Protein AF-A0A6B2EEY5-F1 (afdb_monomer_lite)

Organism: NCBI:txid1109342

Structure (mmCIF, N/CA/C/O backbone):
data_AF-A0A6B2EEY5-F1
#
_entry.id   AF-A0A6B2EEY5-F1
#
loop_
_atom_site.group_PDB
_atom_site.id
_atom_site.type_symbol
_atom_site.label_atom_id
_atom_site.label_alt_id
_atom_site.label_comp_id
_atom_site.label_asym_id
_atom_site.label_entity_id
_atom_site.label_seq_id
_atom_site.pdbx_PDB_ins_code
_atom_site.Cartn_x
_atom_site.Cartn_y
_atom_site.Cartn_z
_atom_site.occupancy
_atom_site.B_iso_or_equiv
_atom_site.auth_seq_id
_atom_site.auth_comp_id
_atom_site.auth_asym_id
_atom_site.auth_atom_id
_atom_site.pdbx_PDB_model_num
ATOM 1 N N . MET A 1 1 ? -9.620 3.912 -6.154 1.00 80.38 1 MET A N 1
ATOM 2 C CA . MET A 1 1 ? -9.784 3.741 -7.614 1.00 80.38 1 MET A CA 1
ATOM 3 C C . MET A 1 1 ? -8.648 4.469 -8.306 1.00 80.38 1 MET A C 1
ATOM 5 O O . MET A 1 1 ? -8.422 5.628 -7.983 1.00 80.38 1 MET A O 1
ATOM 9 N N . LEU A 1 2 ? -7.937 3.796 -9.207 1.00 82.00 2 LEU A N 1
ATOM 10 C CA . LEU A 1 2 ? -6.901 4.393 -10.051 1.00 82.00 2 LEU A CA 1
ATOM 11 C C . LEU A 1 2 ? -7.386 4.423 -11.502 1.00 82.00 2 LEU A C 1
ATOM 13 O O . LEU A 1 2 ? -7.993 3.457 -11.967 1.00 82.00 2 LEU A O 1
ATOM 17 N N . SER A 1 3 ? -7.120 5.526 -12.199 1.00 83.06 3 SER A N 1
ATOM 18 C CA . SER A 1 3 ? -7.388 5.677 -13.631 1.00 83.06 3 SER A CA 1
ATOM 19 C C . SER A 1 3 ? -6.061 5.703 -14.380 1.00 83.06 3 SER A C 1
ATOM 21 O O . SER A 1 3 ? -5.222 6.559 -14.111 1.00 83.06 3 SER A O 1
ATOM 23 N N . HIS A 1 4 ? -5.865 4.766 -15.306 1.00 78.75 4 HIS A N 1
ATOM 24 C CA . HIS A 1 4 ? -4.678 4.714 -16.157 1.00 78.75 4 HIS A CA 1
ATOM 25 C C . HIS A 1 4 ? -5.071 4.327 -17.582 1.00 78.75 4 HIS A C 1
ATOM 27 O O . HIS A 1 4 ? -5.719 3.303 -17.799 1.00 78.75 4 HIS A O 1
ATOM 33 N N . GLY A 1 5 ? -4.690 5.144 -18.570 1.00 73.00 5 GLY A N 1
ATOM 34 C CA . GLY A 1 5 ? -4.926 4.838 -19.986 1.00 73.00 5 GLY A CA 1
ATOM 35 C C . GLY A 1 5 ? -6.395 4.553 -20.328 1.00 73.00 5 GLY A C 1
ATOM 36 O O . GLY A 1 5 ? -6.671 3.612 -21.063 1.00 73.00 5 GLY A O 1
ATOM 37 N N . LYS A 1 6 ? -7.334 5.336 -19.768 1.00 79.69 6 LYS A N 1
ATOM 38 C CA . LYS A 1 6 ? -8.803 5.176 -19.894 1.00 79.69 6 LYS A CA 1
ATOM 39 C C . LYS A 1 6 ? -9.398 3.919 -19.238 1.00 79.69 6 LYS A C 1
ATOM 41 O O . LYS A 1 6 ? -10.594 3.687 -19.377 1.00 79.69 6 LYS A O 1
ATOM 46 N N . ASN A 1 7 ? -8.608 3.153 -18.487 1.00 84.00 7 ASN A N 1
ATOM 47 C CA . ASN A 1 7 ? -9.091 2.024 -17.698 1.00 84.00 7 ASN A CA 1
ATOM 48 C C . ASN A 1 7 ? -9.149 2.387 -16.215 1.00 84.00 7 ASN A C 1
ATOM 50 O O . ASN A 1 7 ? -8.221 2.996 -15.678 1.00 84.00 7 ASN A O 1
ATOM 54 N N . MET A 1 8 ? -10.224 1.967 -15.549 1.00 89.06 8 MET A N 1
ATOM 55 C CA . MET A 1 8 ? -10.363 2.084 -14.100 1.00 89.06 8 MET A CA 1
ATOM 56 C C . MET A 1 8 ? -9.964 0.777 -13.426 1.00 89.06 8 MET A C 1
ATOM 58 O O . MET A 1 8 ? -10.247 -0.314 -13.918 1.00 89.06 8 MET A O 1
ATOM 62 N N . SER A 1 9 ? -9.258 0.881 -12.306 1.00 91.12 9 SER A N 1
ATOM 63 C CA . SER A 1 9 ? -8.875 -0.262 -11.479 1.00 91.12 9 SER A CA 1
ATOM 64 C C . SER A 1 9 ? -9.146 0.026 -10.007 1.00 91.12 9 SER A C 1
ATOM 66 O O . SER A 1 9 ? -8.950 1.146 -9.519 1.00 91.12 9 SER A O 1
ATOM 68 N N . TYR A 1 10 ? -9.598 -0.999 -9.295 1.00 93.62 10 TYR A N 1
ATOM 69 C CA . TYR A 1 10 ? -9.857 -0.957 -7.862 1.00 93.62 10 TYR A CA 1
ATOM 70 C C . TYR A 1 10 ? -8.771 -1.757 -7.157 1.00 93.62 10 TYR A C 1
ATOM 72 O O . TYR A 1 10 ? -8.439 -2.857 -7.587 1.00 93.62 10 TYR A O 1
ATOM 80 N N . LEU A 1 11 ? -8.194 -1.167 -6.113 1.00 94.25 11 LEU A N 1
ATOM 81 C CA . LEU A 1 11 ? -7.135 -1.771 -5.316 1.00 94.25 11 LEU A CA 1
ATOM 82 C C . LEU A 1 11 ? -7.549 -1.727 -3.843 1.00 94.25 11 LEU A C 1
ATOM 84 O O . LEU A 1 11 ? -8.002 -0.664 -3.400 1.00 94.25 11 LEU A O 1
ATOM 88 N N . PRO A 1 12 ? -7.354 -2.821 -3.087 1.00 96.25 12 PRO A N 1
ATOM 89 C CA . PRO A 1 12 ? -7.351 -2.793 -1.632 1.00 96.25 12 PRO A CA 1
ATOM 90 C C . PRO A 1 12 ? -6.456 -1.672 -1.096 1.00 96.25 12 PRO A C 1
ATOM 92 O O . PRO A 1 12 ? -5.279 -1.572 -1.446 1.00 96.25 12 PRO A O 1
ATOM 95 N N . VAL A 1 13 ? -6.999 -0.823 -0.223 1.00 97.25 13 VAL A N 1
ATOM 96 C CA . VAL A 1 13 ? -6.245 0.317 0.325 1.00 97.25 13 VAL A CA 1
ATOM 97 C C . VAL A 1 13 ? -5.064 -0.137 1.189 1.00 97.25 13 VAL A C 1
ATOM 99 O O . VAL A 1 13 ? -4.016 0.504 1.186 1.00 97.25 13 VAL A O 1
ATOM 102 N N . MET A 1 14 ? -5.187 -1.289 1.855 1.00 98.00 14 MET A N 1
ATOM 103 C CA . MET A 1 14 ? -4.105 -1.867 2.657 1.00 98.00 14 MET A CA 1
ATOM 104 C C . MET A 1 14 ? -2.912 -2.292 1.797 1.00 98.00 14 MET A C 1
ATOM 106 O O . MET A 1 14 ? -1.769 -2.082 2.201 1.00 98.00 14 MET A O 1
ATOM 110 N N . MET A 1 15 ? -3.156 -2.786 0.577 1.00 97.94 15 MET A N 1
ATOM 111 C CA . MET A 1 15 ? -2.087 -3.089 -0.381 1.00 97.94 15 MET A CA 1
ATOM 112 C C . MET A 1 15 ? -1.356 -1.814 -0.793 1.00 97.94 15 MET A C 1
ATOM 114 O O . MET A 1 15 ? -0.133 -1.802 -0.854 1.00 97.94 15 MET A O 1
ATOM 118 N N . VAL A 1 16 ? -2.092 -0.723 -1.030 1.00 97.94 16 VAL A N 1
ATOM 119 C CA . VAL A 1 16 ? -1.501 0.581 -1.369 1.00 97.94 16 VAL A CA 1
ATOM 120 C C . VAL A 1 16 ? -0.621 1.086 -0.219 1.00 97.94 16 VAL A C 1
ATOM 122 O O . VAL A 1 16 ? 0.498 1.527 -0.462 1.00 97.94 16 VAL A O 1
ATOM 125 N N . LEU A 1 17 ? -1.079 0.980 1.033 1.00 98.38 17 LEU A N 1
ATOM 126 C CA . LEU A 1 17 ? -0.297 1.379 2.209 1.00 98.38 17 LEU A CA 1
ATOM 127 C C . LEU A 1 17 ? 0.977 0.534 2.383 1.00 98.38 17 LEU A C 1
ATOM 129 O O . LEU A 1 17 ? 2.048 1.109 2.585 1.00 98.38 17 LEU A O 1
ATOM 133 N N . LYS A 1 18 ? 0.892 -0.797 2.240 1.00 98.25 18 LYS A N 1
ATOM 134 C CA . LYS A 1 18 ? 2.068 -1.690 2.252 1.00 98.25 18 LYS A CA 1
ATOM 135 C C . LYS A 1 18 ? 3.022 -1.416 1.087 1.00 98.25 18 LYS A C 1
ATOM 137 O O . LYS A 1 18 ? 4.232 -1.439 1.272 1.00 98.25 18 LYS A O 1
ATOM 142 N N . ALA A 1 19 ? 2.509 -1.127 -0.108 1.00 98.19 19 ALA A N 1
ATOM 143 C CA . ALA A 1 19 ? 3.330 -0.820 -1.279 1.00 98.19 19 ALA A CA 1
ATOM 144 C C . ALA A 1 19 ? 4.053 0.534 -1.165 1.00 98.19 19 ALA A C 1
ATOM 146 O O . ALA A 1 19 ? 5.079 0.731 -1.805 1.00 98.19 19 ALA A O 1
ATOM 147 N N . LEU A 1 20 ? 3.557 1.474 -0.351 1.00 98.25 20 LEU A N 1
ATOM 148 C CA . LEU A 1 20 ? 4.221 2.765 -0.139 1.00 98.25 20 LEU A CA 1
ATOM 149 C C . LEU A 1 20 ? 5.429 2.666 0.799 1.00 98.25 20 LEU A C 1
ATOM 151 O O . LEU A 1 20 ? 6.427 3.344 0.555 1.00 98.25 20 LEU A O 1
ATOM 155 N N . LEU A 1 21 ? 5.352 1.859 1.863 1.00 97.62 21 LEU A N 1
ATOM 156 C CA . LEU A 1 21 ? 6.400 1.771 2.884 1.00 97.62 21 LEU A CA 1
ATOM 157 C C . LEU A 1 21 ? 6.646 0.326 3.359 1.00 97.62 21 LEU A C 1
ATOM 159 O O . LEU A 1 21 ? 5.685 -0.412 3.573 1.00 97.62 21 LEU A O 1
ATOM 163 N N . PRO A 1 22 ? 7.905 -0.057 3.650 1.00 97.75 22 PRO A N 1
ATOM 164 C CA . PRO A 1 22 ? 8.248 -1.351 4.240 1.00 97.75 22 PRO A CA 1
ATOM 165 C C . PRO A 1 22 ? 7.938 -1.383 5.746 1.00 97.75 22 PRO A C 1
ATOM 167 O O . PRO A 1 22 ? 8.833 -1.324 6.588 1.00 97.75 22 PRO A O 1
ATOM 170 N N . VAL A 1 23 ? 6.651 -1.438 6.094 1.00 97.50 23 VAL A N 1
ATOM 171 C CA . VAL A 1 23 ? 6.151 -1.396 7.479 1.00 97.50 23 VAL A CA 1
ATOM 172 C C . VAL A 1 23 ? 5.291 -2.613 7.821 1.00 97.50 23 VAL A C 1
ATOM 174 O O . VAL A 1 23 ? 4.773 -3.304 6.946 1.00 97.50 23 VAL A O 1
ATOM 177 N N . THR A 1 24 ? 5.130 -2.875 9.118 1.00 97.81 24 THR A N 1
ATOM 178 C CA . THR A 1 24 ? 4.302 -3.978 9.621 1.00 97.81 24 THR A CA 1
ATOM 179 C C . THR A 1 24 ? 2.814 -3.629 9.596 1.00 97.81 24 THR A C 1
ATOM 181 O O . THR A 1 24 ? 2.433 -2.458 9.659 1.00 97.81 24 THR A O 1
ATOM 184 N N . ASP A 1 25 ? 1.954 -4.649 9.605 1.00 97.88 25 ASP A N 1
ATOM 185 C CA . ASP A 1 25 ? 0.501 -4.453 9.726 1.00 97.88 25 ASP A CA 1
ATOM 186 C C . ASP A 1 25 ? 0.109 -3.724 11.003 1.00 97.88 25 ASP A C 1
ATOM 188 O O . ASP A 1 25 ? -0.794 -2.894 10.985 1.00 97.88 25 ASP A O 1
ATOM 192 N N . LEU A 1 26 ? 0.835 -3.966 12.099 1.00 98.25 26 LEU A N 1
ATOM 193 C CA . LEU A 1 26 ? 0.627 -3.243 13.348 1.00 98.25 26 LEU A CA 1
ATOM 194 C C . LEU A 1 26 ? 0.869 -1.739 13.170 1.00 98.25 26 LEU A C 1
ATOM 196 O O . LEU A 1 26 ? 0.085 -0.933 13.665 1.00 98.25 26 LEU A O 1
ATOM 200 N N . TYR A 1 27 ? 1.917 -1.354 12.439 1.00 98.50 27 TYR A N 1
ATOM 201 C CA . TYR A 1 27 ? 2.194 0.053 12.161 1.00 98.50 27 TYR A CA 1
ATOM 202 C C . TYR A 1 27 ? 1.095 0.684 11.296 1.00 98.50 27 TYR A C 1
ATOM 204 O O . TYR A 1 27 ? 0.661 1.805 11.572 1.00 98.50 27 TYR A O 1
ATOM 212 N N . ILE A 1 28 ? 0.614 -0.033 10.274 1.00 98.56 28 ILE A N 1
ATOM 213 C CA . ILE A 1 28 ? -0.504 0.417 9.430 1.00 98.56 28 ILE A CA 1
ATOM 214 C C . ILE A 1 28 ? -1.763 0.603 10.275 1.00 98.56 28 ILE A C 1
ATOM 216 O O . ILE A 1 28 ? -2.352 1.687 10.271 1.00 98.56 28 ILE A O 1
ATOM 220 N N . TYR A 1 29 ? -2.126 -0.421 11.047 1.00 98.50 29 TYR A N 1
ATOM 221 C CA . TYR A 1 29 ? -3.279 -0.425 11.937 1.00 98.50 29 TYR A CA 1
ATOM 222 C C . TYR A 1 29 ? -3.244 0.763 12.900 1.00 98.50 29 TYR A C 1
ATOM 224 O O . TYR A 1 29 ? -4.163 1.579 12.893 1.00 98.50 29 TYR A O 1
ATOM 232 N N . GLN A 1 30 ? -2.147 0.932 13.646 1.00 98.38 30 GLN A N 1
ATOM 233 C CA . GLN A 1 30 ? -1.988 2.015 14.621 1.00 98.38 30 GLN A CA 1
ATOM 234 C C . GLN A 1 30 ? -2.116 3.406 13.991 1.00 98.38 30 GLN A C 1
ATOM 236 O O . GLN A 1 30 ? -2.694 4.304 14.598 1.00 98.38 30 GLN A O 1
ATOM 241 N N . ASN A 1 31 ? -1.598 3.618 12.778 1.00 98.50 31 ASN A N 1
ATOM 242 C CA . ASN A 1 31 ? -1.738 4.911 12.104 1.00 98.50 31 ASN A CA 1
ATOM 243 C C . ASN A 1 31 ? -3.163 5.152 11.590 1.00 98.50 31 ASN A C 1
ATOM 245 O O . ASN A 1 31 ? -3.647 6.289 11.666 1.00 98.50 31 ASN A O 1
ATOM 249 N N . CYS A 1 32 ? -3.842 4.103 11.118 1.00 98.12 32 CYS A N 1
ATOM 250 C CA . CYS A 1 32 ? -5.234 4.174 10.684 1.00 98.12 32 CYS A CA 1
ATOM 251 C C . CYS A 1 32 ? -6.179 4.455 11.855 1.00 98.12 32 CYS A C 1
ATOM 253 O O . CYS A 1 32 ? -7.051 5.304 11.712 1.00 98.12 32 CYS A O 1
ATOM 255 N N . ILE A 1 33 ? -5.999 3.823 13.018 1.00 97.81 33 ILE A N 1
ATOM 256 C CA . ILE A 1 33 ? -6.923 4.001 14.152 1.00 97.81 33 ILE A CA 1
ATOM 257 C C . ILE A 1 33 ? -6.607 5.205 15.040 1.00 97.81 33 ILE A C 1
ATOM 259 O O . ILE A 1 33 ? -7.424 5.558 15.877 1.00 97.81 33 ILE A O 1
ATOM 263 N N . ARG A 1 34 ? -5.441 5.847 14.872 1.00 97.06 34 ARG A N 1
ATOM 264 C CA . ARG A 1 34 ? -5.005 6.923 15.775 1.00 97.06 34 ARG A CA 1
ATOM 265 C C . ARG A 1 34 ? -6.056 8.028 15.917 1.00 97.06 34 ARG A C 1
ATOM 267 O O . ARG A 1 34 ? -6.357 8.680 14.908 1.00 97.06 34 ARG A O 1
ATOM 274 N N . GLY A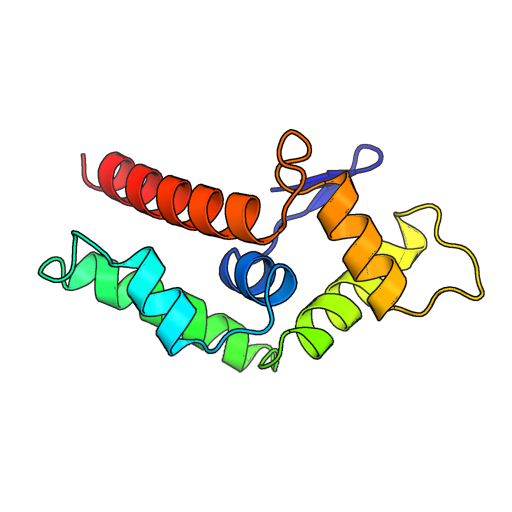 1 35 ? -6.497 8.277 17.151 1.00 95.94 35 GLY A N 1
ATOM 275 C CA . GLY A 1 35 ? -7.550 9.232 17.520 1.00 95.94 35 GLY A CA 1
ATOM 276 C C . GLY A 1 35 ? -8.972 8.652 17.536 1.00 95.94 35 GLY A C 1
ATOM 277 O O . GLY A 1 35 ? -9.909 9.393 17.809 1.00 95.94 35 GLY A O 1
ATOM 278 N N . PHE A 1 36 ? -9.129 7.365 17.220 1.00 95.50 36 PHE A N 1
ATOM 279 C CA . PHE A 1 36 ? -10.392 6.620 17.150 1.00 95.50 36 PHE A CA 1
ATOM 280 C C . PHE A 1 36 ? -10.261 5.230 17.795 1.00 95.50 36 PHE A C 1
ATOM 282 O O . PHE A 1 36 ? -10.946 4.287 17.410 1.00 95.50 36 PHE A O 1
ATOM 289 N N . GLU A 1 37 ? -9.351 5.074 18.755 1.00 96.44 37 GLU A N 1
ATOM 290 C CA . GLU A 1 37 ? -9.032 3.791 19.391 1.00 96.44 37 GLU A CA 1
ATOM 291 C C . GLU A 1 37 ? -10.227 3.185 20.149 1.00 96.44 37 GLU A C 1
ATOM 293 O O . GLU A 1 37 ? -10.299 1.969 20.318 1.00 96.44 37 GLU A O 1
ATOM 298 N N . GLU A 1 38 ? -11.166 4.024 20.590 1.00 96.56 38 GLU A N 1
ATOM 299 C CA . GLU A 1 38 ? -12.381 3.611 21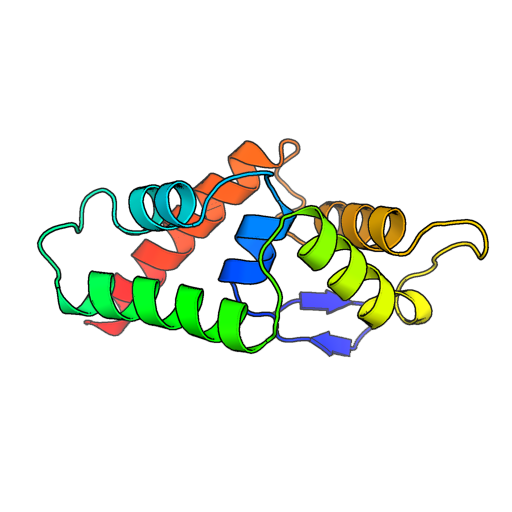.303 1.00 96.56 38 GLU A CA 1
ATOM 300 C C . GLU A 1 38 ? -13.525 3.197 20.358 1.00 96.56 38 GLU A C 1
ATOM 302 O O . GLU A 1 38 ? -14.471 2.535 20.788 1.00 96.56 38 GLU A O 1
ATOM 307 N N . ASP A 1 39 ? -13.436 3.525 19.063 1.00 96.00 39 ASP A N 1
ATOM 308 C CA . ASP A 1 39 ? -14.400 3.068 18.062 1.00 96.00 39 ASP A CA 1
ATOM 309 C C . ASP A 1 39 ? -14.072 1.625 17.653 1.00 96.00 39 ASP A C 1
ATOM 311 O O . ASP A 1 39 ? -13.297 1.350 16.729 1.00 96.00 39 ASP A O 1
ATOM 315 N N . LEU A 1 40 ? -14.676 0.677 18.373 1.00 96.00 40 LEU A N 1
ATOM 316 C CA . LEU A 1 40 ? -14.482 -0.756 18.151 1.00 96.00 40 LEU A CA 1
ATOM 317 C C . LEU A 1 40 ? -14.949 -1.211 16.763 1.00 96.00 40 LEU A C 1
ATOM 319 O O . LEU A 1 40 ? -14.381 -2.159 16.215 1.00 96.00 40 LEU A O 1
ATOM 323 N N . TYR A 1 41 ? -15.957 -0.549 16.188 1.00 95.06 41 TYR A N 1
ATOM 324 C CA . TYR A 1 41 ? -16.437 -0.868 14.848 1.00 95.06 41 TYR A CA 1
ATOM 325 C C . TYR A 1 41 ? -15.389 -0.471 13.808 1.00 95.06 41 TYR A C 1
ATOM 327 O O . TYR A 1 41 ? -14.954 -1.317 13.024 1.00 95.06 41 TYR A O 1
ATOM 335 N N . TYR A 1 42 ? -14.900 0.772 13.862 1.00 96.56 42 TYR A N 1
ATOM 336 C CA . TYR A 1 42 ? -13.832 1.236 12.978 1.00 96.56 42 TYR A CA 1
ATOM 337 C C . TYR A 1 42 ? -12.564 0.386 13.122 1.00 96.56 42 TYR A C 1
ATOM 339 O O . TYR A 1 42 ? -12.004 -0.081 12.124 1.00 96.56 42 TYR A O 1
ATOM 347 N N . CYS A 1 43 ? -12.150 0.104 14.360 1.00 97.75 43 CYS A N 1
ATOM 348 C CA . CYS A 1 43 ? -11.028 -0.786 14.644 1.00 97.75 43 CYS A CA 1
ATOM 349 C C . CYS A 1 43 ? -11.210 -2.165 13.988 1.00 97.75 43 CYS A C 1
ATOM 351 O O . CYS A 1 43 ? -10.280 -2.667 13.350 1.00 97.75 43 CYS A O 1
ATOM 353 N N . GLY A 1 44 ? -12.404 -2.754 14.101 1.00 97.88 44 GLY A N 1
ATOM 354 C CA . GLY A 1 44 ? -12.747 -4.034 13.484 1.00 97.88 44 GLY A CA 1
ATOM 355 C C . GLY A 1 44 ? -12.706 -3.996 11.954 1.00 97.88 44 GLY A C 1
ATOM 356 O O . GLY A 1 44 ? -12.184 -4.922 11.327 1.00 97.88 44 GLY A O 1
ATOM 357 N N . CYS A 1 45 ? -13.174 -2.911 11.332 1.00 97.38 45 CYS A N 1
ATOM 358 C CA . CYS A 1 45 ? -13.100 -2.734 9.881 1.00 97.38 45 CYS A CA 1
ATOM 359 C C . CYS A 1 45 ? -11.651 -2.666 9.382 1.00 97.38 45 CYS A C 1
ATOM 361 O O . CYS A 1 45 ? -11.310 -3.331 8.404 1.00 97.38 45 CYS A O 1
ATOM 363 N N . VAL A 1 46 ? -10.774 -1.916 10.060 1.00 98.00 46 VAL A N 1
ATOM 364 C CA . VAL A 1 46 ? -9.351 -1.836 9.682 1.00 98.00 46 VAL A CA 1
ATOM 365 C C . VAL A 1 46 ? -8.669 -3.199 9.817 1.00 98.00 46 VAL A C 1
ATOM 367 O O . VAL A 1 46 ? -7.935 -3.604 8.916 1.00 98.00 46 VAL A O 1
ATOM 370 N N . GLN A 1 47 ? -8.938 -3.937 10.899 1.00 98.12 47 GLN A N 1
ATOM 371 C CA . GLN A 1 47 ? -8.421 -5.299 11.079 1.00 98.12 47 GLN A CA 1
ATOM 372 C C . GLN A 1 47 ? -8.906 -6.255 9.985 1.00 98.12 47 GLN A C 1
ATOM 374 O O . GLN A 1 47 ? -8.125 -7.069 9.497 1.00 98.12 47 GLN A O 1
ATOM 379 N N . THR A 1 48 ? -10.175 -6.146 9.590 1.00 98.31 48 THR A N 1
ATOM 380 C CA . THR A 1 48 ? -10.763 -6.976 8.531 1.00 98.31 48 THR A CA 1
ATOM 381 C C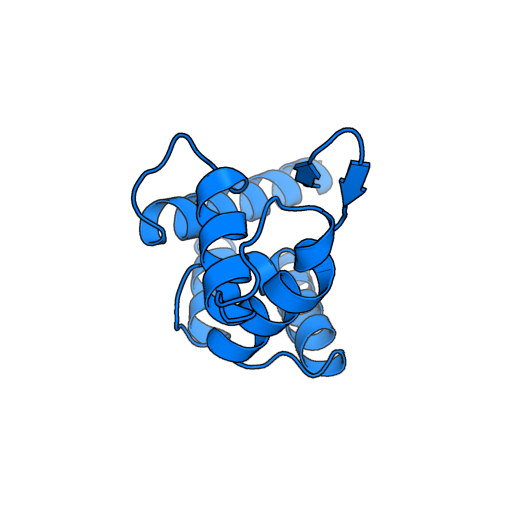 . THR A 1 48 ? -10.093 -6.696 7.190 1.00 98.31 48 THR A C 1
ATOM 383 O O . THR A 1 48 ? -9.605 -7.631 6.567 1.00 98.31 48 THR A O 1
ATOM 386 N N . MET A 1 49 ? -9.932 -5.424 6.806 1.00 97.94 49 MET A N 1
ATOM 387 C CA . MET A 1 49 ? -9.239 -5.053 5.563 1.00 97.94 49 MET A CA 1
ATOM 388 C C . MET A 1 49 ? -7.780 -5.538 5.516 1.00 97.94 49 MET A C 1
ATOM 390 O O . MET A 1 49 ? -7.267 -5.867 4.448 1.00 97.94 49 MET A O 1
ATOM 394 N N . LEU A 1 50 ? -7.083 -5.558 6.659 1.00 98.06 50 LEU A N 1
ATOM 395 C CA . LEU A 1 50 ? -5.726 -6.111 6.740 1.00 98.06 50 LEU A CA 1
ATOM 396 C C . LEU A 1 50 ? -5.729 -7.636 6.583 1.00 98.06 50 LEU A C 1
ATOM 398 O O . LEU A 1 50 ? -4.851 -8.173 5.913 1.00 98.06 50 LEU A O 1
ATOM 402 N N . ARG A 1 51 ? -6.711 -8.330 7.171 1.00 98.06 51 ARG A N 1
ATOM 403 C CA . ARG A 1 51 ? -6.855 -9.787 7.055 1.00 98.06 51 ARG A CA 1
ATOM 404 C C . ARG A 1 51 ? -7.191 -10.219 5.630 1.00 98.06 51 ARG A C 1
ATOM 406 O O . ARG A 1 51 ? -6.534 -11.116 5.126 1.00 98.06 51 ARG A O 1
ATOM 413 N N . GLU A 1 52 ? -8.120 -9.532 4.970 1.00 97.69 52 GLU A N 1
ATOM 414 C CA . GLU A 1 52 ? -8.480 -9.802 3.571 1.00 97.69 52 GLU A CA 1
ATOM 415 C C . GLU A 1 52 ? -7.258 -9.735 2.645 1.00 97.69 52 GLU A C 1
ATOM 417 O O . GLU A 1 52 ? -7.118 -10.539 1.732 1.00 97.69 52 GLU A O 1
ATOM 422 N N . LEU A 1 53 ? -6.322 -8.815 2.904 1.00 97.00 53 LEU A N 1
ATOM 423 C CA . LEU A 1 53 ? -5.085 -8.743 2.130 1.00 97.00 53 LEU A CA 1
ATOM 424 C C . LEU A 1 53 ? -4.142 -9.933 2.384 1.00 97.00 53 LEU A C 1
ATOM 426 O O . LEU A 1 53 ? -3.463 -10.385 1.463 1.00 97.00 53 LEU A O 1
ATOM 430 N N . HIS A 1 54 ? -4.095 -10.439 3.619 1.00 95.62 54 HIS A N 1
ATOM 431 C CA . HIS A 1 54 ? -3.351 -11.661 3.945 1.00 95.62 54 HIS A CA 1
ATOM 432 C C . HIS A 1 54 ? -3.960 -12.893 3.275 1.00 95.62 54 HIS A C 1
ATOM 434 O O . HIS A 1 54 ? -3.206 -13.758 2.838 1.00 95.62 54 HIS A O 1
ATOM 440 N N . ASP A 1 55 ? -5.287 -12.957 3.160 1.00 96.81 55 ASP A N 1
ATOM 441 C CA . ASP A 1 55 ? -5.988 -14.060 2.489 1.00 96.81 55 ASP A CA 1
ATOM 442 C C . ASP A 1 55 ? -5.652 -14.124 0.982 1.00 96.81 55 ASP A C 1
ATOM 444 O O . ASP A 1 55 ? -5.637 -15.204 0.394 1.00 96.81 55 ASP A O 1
ATOM 448 N N . GLU A 1 56 ? -5.283 -12.989 0.375 1.00 94.25 56 GLU A N 1
ATOM 449 C CA . GLU A 1 56 ? -4.749 -12.891 -0.997 1.00 94.25 56 GLU A CA 1
ATOM 450 C C . GLU A 1 56 ? -3.251 -13.264 -1.108 1.00 94.25 56 GLU A C 1
ATOM 452 O O . GLU A 1 56 ? -2.668 -13.212 -2.194 1.00 94.25 56 GLU A O 1
ATOM 457 N N . GLY A 1 57 ? -2.596 -13.629 0.001 1.00 95.75 57 GLY A N 1
ATOM 458 C CA . GLY A 1 57 ? -1.181 -14.019 0.037 1.00 95.75 57 GLY A CA 1
ATOM 459 C C . GLY A 1 57 ? -0.193 -12.855 -0.094 1.00 95.75 57 GLY A C 1
ATOM 460 O O . GLY A 1 57 ? 0.941 -13.060 -0.525 1.00 95.75 57 GLY A O 1
ATOM 461 N N . LEU A 1 58 ? -0.616 -11.626 0.229 1.00 96.94 58 LEU A N 1
ATOM 462 C CA . LEU A 1 58 ? 0.214 -10.421 0.149 1.00 96.94 58 LEU A CA 1
ATOM 463 C C . LEU A 1 58 ? 0.589 -9.931 1.552 1.00 96.94 58 LEU A C 1
ATOM 465 O O . LEU A 1 58 ? -0.190 -9.262 2.236 1.00 96.94 58 LEU A O 1
ATOM 469 N N . HIS A 1 59 ? 1.814 -10.225 1.982 1.00 96.06 59 HIS A N 1
ATOM 470 C CA . HIS A 1 59 ? 2.252 -10.003 3.360 1.00 96.06 59 HIS A CA 1
ATOM 471 C C . HIS A 1 59 ? 3.267 -8.867 3.476 1.00 96.06 59 HIS A C 1
ATOM 473 O O . HIS A 1 59 ? 3.241 -8.102 4.446 1.00 96.06 59 HIS A O 1
ATOM 479 N N . THR A 1 60 ? 4.141 -8.719 2.485 1.00 97.75 60 THR A N 1
ATOM 480 C CA . THR A 1 60 ? 5.276 -7.796 2.513 1.00 97.75 60 THR A CA 1
ATOM 481 C C . THR A 1 60 ? 5.135 -6.653 1.510 1.00 97.75 60 THR A C 1
ATOM 483 O O . THR A 1 60 ? 4.330 -6.678 0.578 1.00 97.75 60 THR A O 1
ATOM 486 N N . HIS A 1 61 ? 5.947 -5.619 1.718 1.00 98.19 61 HIS A N 1
ATOM 487 C CA . HIS A 1 61 ? 6.074 -4.488 0.801 1.00 98.19 61 HIS A CA 1
ATOM 488 C C . HIS A 1 61 ? 6.511 -4.918 -0.605 1.00 98.19 61 HIS A C 1
ATOM 490 O O . HIS A 1 61 ? 5.944 -4.454 -1.593 1.00 98.19 61 HIS A O 1
ATOM 496 N N . GLU A 1 62 ? 7.483 -5.829 -0.689 1.00 97.88 62 GLU A N 1
ATOM 497 C CA . GLU A 1 62 ? 8.018 -6.317 -1.962 1.00 97.88 62 GLU A CA 1
ATOM 498 C C . GLU A 1 62 ? 6.968 -7.122 -2.728 1.00 97.88 62 GLU A C 1
ATOM 500 O O . GLU A 1 62 ? 6.712 -6.818 -3.890 1.00 97.88 62 GLU A O 1
ATOM 505 N N . GLU A 1 63 ? 6.271 -8.045 -2.058 1.00 98.00 63 GLU A N 1
ATOM 506 C CA . GLU A 1 63 ? 5.175 -8.819 -2.659 1.00 98.00 63 GLU A CA 1
ATOM 507 C C . GLU A 1 63 ? 4.067 -7.910 -3.210 1.00 98.00 63 GLU A C 1
ATOM 509 O O . GLU A 1 63 ? 3.567 -8.138 -4.311 1.00 98.00 63 GLU A O 1
ATOM 514 N N . CYS A 1 64 ? 3.704 -6.844 -2.483 1.00 98.19 64 CYS A N 1
ATOM 515 C CA . CYS A 1 64 ? 2.701 -5.885 -2.950 1.00 98.19 64 CYS A CA 1
ATOM 516 C C . CYS A 1 64 ? 3.164 -5.141 -4.215 1.00 98.19 64 CYS A C 1
ATOM 518 O O . CYS A 1 64 ? 2.382 -4.987 -5.155 1.00 98.19 64 CYS A O 1
ATOM 520 N N . LEU A 1 65 ? 4.420 -4.683 -4.261 1.00 98.25 65 LEU A N 1
ATOM 521 C CA . LEU A 1 65 ? 4.974 -3.993 -5.431 1.00 98.25 65 LEU A CA 1
ATOM 522 C C . LEU A 1 65 ? 5.094 -4.923 -6.640 1.00 98.25 65 LEU A C 1
ATOM 524 O O . LEU A 1 65 ? 4.697 -4.541 -7.738 1.00 98.25 65 LEU A O 1
ATOM 528 N N . GLU A 1 66 ? 5.585 -6.145 -6.447 1.00 98.00 66 GLU A N 1
ATOM 529 C CA . GLU A 1 66 ? 5.681 -7.147 -7.510 1.00 98.00 66 GLU A CA 1
ATOM 530 C C . GLU A 1 66 ? 4.305 -7.536 -8.049 1.00 98.00 66 GLU A C 1
ATOM 532 O O . GLU A 1 66 ? 4.114 -7.614 -9.263 1.00 98.00 66 GLU A O 1
ATOM 537 N N . PHE A 1 67 ? 3.320 -7.727 -7.169 1.00 97.31 67 PHE A N 1
ATOM 538 C CA . PHE A 1 67 ? 1.949 -8.011 -7.577 1.00 97.31 67 PHE A CA 1
ATOM 539 C C . PHE A 1 67 ? 1.374 -6.878 -8.436 1.00 97.31 67 PHE A C 1
ATOM 541 O O . PHE A 1 67 ? 0.863 -7.129 -9.531 1.00 97.31 67 PHE A O 1
ATOM 548 N N . LEU A 1 68 ? 1.497 -5.629 -7.975 1.00 96.19 68 LEU A N 1
ATOM 549 C CA . LEU A 1 68 ? 1.054 -4.452 -8.724 1.00 96.19 68 LEU A CA 1
ATOM 550 C C . LEU A 1 68 ? 1.771 -4.350 -10.071 1.00 96.19 68 LEU A C 1
ATOM 552 O O . LEU A 1 68 ? 1.124 -4.176 -11.104 1.00 96.19 68 LEU A O 1
ATOM 556 N N . GLY A 1 69 ? 3.088 -4.522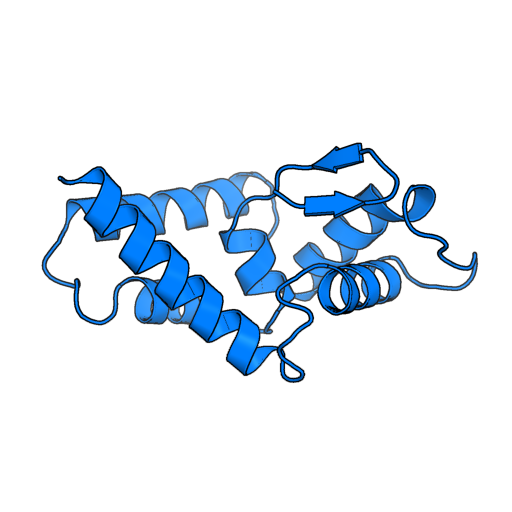 -10.081 1.00 95.94 69 GLY A N 1
ATOM 557 C CA . GLY A 1 69 ? 3.889 -4.548 -11.293 1.00 95.94 69 GLY A CA 1
ATOM 558 C C . GLY A 1 69 ? 3.392 -5.566 -12.299 1.00 95.94 69 GLY A C 1
ATOM 559 O O . GLY A 1 69 ? 3.021 -5.201 -13.410 1.00 95.94 69 GLY A O 1
ATOM 560 N N . ARG A 1 70 ? 3.286 -6.829 -11.887 1.00 95.50 70 ARG A N 1
ATOM 561 C CA . ARG A 1 70 ? 2.837 -7.940 -12.731 1.00 95.50 70 ARG A CA 1
ATOM 562 C C . ARG A 1 70 ? 1.454 -7.694 -13.336 1.00 95.50 70 ARG A C 1
ATOM 564 O O . ARG A 1 70 ? 1.238 -7.962 -14.518 1.00 95.50 70 ARG A O 1
ATOM 571 N N . VAL A 1 71 ? 0.516 -7.162 -12.548 1.00 93.12 71 VAL A N 1
ATOM 572 C CA . VAL A 1 71 ? -0.857 -6.873 -12.998 1.00 93.12 71 VAL A CA 1
ATOM 573 C C . VAL A 1 71 ? -0.897 -5.697 -13.975 1.00 93.12 71 VAL A C 1
ATOM 575 O O . VAL A 1 71 ? -1.617 -5.740 -14.978 1.00 93.12 71 VAL A O 1
ATOM 578 N N . PHE A 1 72 ? -0.138 -4.637 -13.703 1.00 92.31 72 PHE A N 1
ATOM 579 C CA . PHE A 1 72 ? -0.213 -3.394 -14.466 1.00 92.31 72 PHE A CA 1
ATOM 580 C C . PHE A 1 72 ? 0.828 -3.281 -15.576 1.00 92.31 72 PHE A C 1
ATOM 582 O O . PHE A 1 72 ? 0.669 -2.402 -16.417 1.00 92.31 72 PHE A O 1
ATOM 589 N N . ARG A 1 73 ? 1.813 -4.182 -15.666 1.00 92.06 73 ARG A N 1
ATOM 590 C CA . ARG A 1 73 ? 2.934 -4.126 -16.621 1.00 92.06 73 ARG A CA 1
ATOM 591 C C . ARG A 1 73 ? 2.520 -3.844 -18.055 1.00 92.06 73 ARG A C 1
ATOM 593 O O . ARG A 1 73 ? 3.146 -3.042 -18.723 1.00 92.06 73 ARG A O 1
ATOM 600 N N . LYS A 1 74 ? 1.454 -4.490 -18.532 1.00 86.56 74 LYS A N 1
ATOM 601 C CA . LYS A 1 74 ? 0.949 -4.299 -19.906 1.00 86.56 74 LYS A CA 1
ATOM 602 C C . LYS A 1 74 ? 0.177 -2.992 -20.098 1.00 86.56 74 LYS A C 1
ATOM 604 O O . LYS A 1 74 ? -0.089 -2.594 -21.225 1.00 86.56 74 LYS A O 1
ATOM 609 N N . ARG A 1 75 ? -0.282 -2.391 -19.001 1.00 83.12 75 ARG A N 1
ATOM 610 C CA . ARG A 1 75 ? -1.082 -1.162 -18.985 1.00 83.12 75 ARG A CA 1
ATOM 611 C C . ARG A 1 75 ? -0.209 0.069 -18.834 1.00 83.12 75 ARG A C 1
ATOM 613 O O . ARG A 1 75 ? -0.602 1.116 -19.333 1.00 83.12 75 ARG A O 1
ATOM 620 N N . VAL A 1 76 ? 0.919 -0.054 -18.144 1.00 80.88 76 VAL A N 1
ATOM 621 C CA . VAL A 1 76 ? 1.953 0.978 -18.087 1.00 80.88 76 VAL A CA 1
ATOM 622 C C . VAL A 1 76 ? 2.950 0.760 -19.225 1.00 80.88 76 VAL A C 1
ATOM 624 O O . VAL A 1 76 ? 3.128 -0.362 -19.686 1.00 80.88 76 VAL A O 1
ATOM 627 N N . TYR A 1 77 ? 3.582 1.823 -19.717 1.00 82.06 77 TYR A N 1
ATOM 628 C CA . TYR A 1 77 ? 4.602 1.732 -20.770 1.00 82.06 77 TYR A CA 1
ATOM 629 C C . TYR A 1 77 ? 5.937 1.214 -20.203 1.00 82.06 77 TYR A C 1
ATOM 631 O O . TYR A 1 77 ? 6.961 1.882 -20.319 1.00 82.06 77 TYR A O 1
ATOM 639 N N . ALA A 1 78 ? 5.901 0.057 -19.536 1.00 86.44 78 ALA A N 1
ATOM 640 C CA . ALA A 1 78 ? 7.071 -0.572 -18.943 1.00 86.44 78 ALA A CA 1
ATOM 641 C C . ALA A 1 78 ? 8.000 -1.129 -20.026 1.00 86.44 78 ALA A C 1
ATOM 643 O O . ALA A 1 78 ? 7.556 -1.732 -21.007 1.00 86.44 78 ALA A O 1
ATOM 644 N N . MET A 1 79 ? 9.297 -0.958 -19.820 1.00 89.31 79 MET A N 1
ATOM 645 C CA . MET A 1 79 ? 10.343 -1.524 -20.658 1.00 89.31 79 MET A CA 1
ATOM 646 C C . MET A 1 79 ? 10.510 -3.018 -20.346 1.00 89.31 79 MET A C 1
ATOM 648 O O . MET A 1 79 ? 10.249 -3.481 -19.235 1.00 89.31 79 MET A O 1
ATOM 652 N N . GLU A 1 80 ? 10.956 -3.814 -21.320 1.00 88.44 80 GLU A N 1
ATOM 653 C CA . GLU A 1 80 ? 11.052 -5.275 -21.155 1.00 88.44 80 GLU A CA 1
ATOM 654 C C . GLU A 1 80 ? 12.033 -5.703 -20.055 1.00 88.44 80 GLU A C 1
ATOM 656 O O . GLU A 1 80 ? 11.824 -6.732 -19.418 1.00 88.44 80 GLU A O 1
ATOM 661 N N . TRP A 1 81 ? 13.060 -4.896 -19.787 1.00 92.62 81 TRP A N 1
ATOM 662 C CA . TRP A 1 81 ? 14.074 -5.168 -18.766 1.00 92.62 81 TRP A CA 1
ATOM 663 C C . TRP A 1 81 ? 13.681 -4.746 -17.346 1.00 92.62 81 TRP A C 1
ATOM 665 O O . TRP A 1 81 ? 14.392 -5.096 -16.406 1.00 92.62 81 TRP A O 1
ATOM 675 N N . GLU A 1 82 ? 12.595 -3.986 -17.161 1.00 95.19 82 GLU A N 1
ATOM 676 C CA . GLU A 1 82 ? 12.160 -3.588 -15.817 1.00 95.19 82 GLU A CA 1
ATOM 677 C C . GLU A 1 82 ? 11.630 -4.800 -15.052 1.00 95.19 82 GLU A C 1
ATOM 679 O O . GLU A 1 82 ? 10.864 -5.600 -15.591 1.00 95.19 82 GLU A O 1
ATOM 684 N N . THR A 1 83 ? 11.989 -4.951 -13.782 1.00 97.25 83 THR A N 1
ATOM 685 C CA . THR A 1 83 ? 11.391 -5.989 -12.933 1.00 97.25 83 THR A CA 1
ATOM 686 C C . THR A 1 83 ? 9.959 -5.612 -12.565 1.00 97.25 83 THR A C 1
ATOM 688 O O . THR A 1 83 ? 9.603 -4.434 -12.556 1.00 97.25 83 THR A O 1
ATOM 691 N N . ASP A 1 84 ? 9.115 -6.589 -12.226 1.00 97.44 84 ASP A N 1
ATOM 692 C CA . ASP A 1 84 ? 7.743 -6.287 -11.797 1.00 97.44 84 ASP A CA 1
ATOM 693 C C . ASP A 1 84 ? 7.737 -5.346 -10.582 1.00 97.44 84 ASP A C 1
ATOM 695 O O . ASP A 1 84 ? 6.971 -4.390 -10.545 1.00 97.44 84 ASP A O 1
ATOM 699 N N . ARG A 1 85 ? 8.679 -5.500 -9.648 1.00 97.25 85 ARG A N 1
ATOM 700 C CA . ARG A 1 85 ? 8.866 -4.535 -8.559 1.00 97.25 85 ARG A CA 1
ATOM 701 C C . ARG A 1 85 ?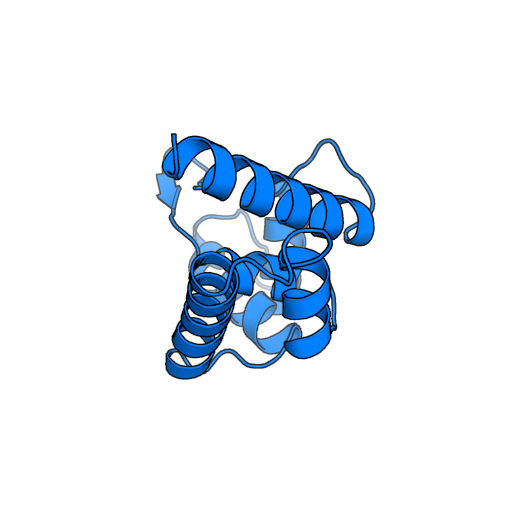 9.078 -3.100 -9.059 1.00 97.25 85 ARG A C 1
ATOM 703 O O . ARG A 1 85 ? 8.380 -2.204 -8.595 1.00 97.25 85 ARG A O 1
ATOM 710 N N . GLN A 1 86 ? 10.008 -2.876 -9.993 1.00 97.19 86 GLN A N 1
ATOM 711 C CA . GLN A 1 86 ? 10.299 -1.538 -10.538 1.00 97.19 86 GLN A CA 1
ATOM 712 C C . GLN A 1 86 ? 9.070 -0.932 -11.224 1.00 97.19 86 GLN A C 1
ATOM 714 O O . GLN A 1 86 ? 8.750 0.242 -11.037 1.00 97.19 86 GLN A O 1
ATOM 719 N N . VAL A 1 87 ? 8.331 -1.762 -11.960 1.00 96.75 87 VAL A N 1
ATOM 720 C CA . VAL A 1 87 ? 7.063 -1.375 -12.582 1.00 96.75 87 VAL A CA 1
ATOM 721 C C . VAL A 1 87 ? 6.032 -0.978 -11.519 1.00 96.75 87 VAL A C 1
ATOM 723 O O . VAL A 1 87 ? 5.350 0.036 -11.674 1.00 96.75 87 VAL A O 1
ATOM 726 N N . GLY A 1 88 ? 5.928 -1.737 -10.425 1.00 96.44 88 GLY A N 1
ATOM 727 C CA . GLY A 1 88 ? 5.072 -1.423 -9.282 1.00 96.44 88 GLY A CA 1
ATOM 728 C C . GLY A 1 88 ? 5.457 -0.110 -8.599 1.00 96.44 88 GLY A C 1
ATOM 729 O O . GLY A 1 88 ? 4.589 0.718 -8.330 1.00 96.44 88 GLY A O 1
ATOM 730 N N . GLU A 1 89 ? 6.750 0.131 -8.378 1.00 96.31 89 GLU A N 1
ATOM 731 C CA . GLU A 1 89 ? 7.259 1.380 -7.796 1.00 96.31 89 GLU A CA 1
ATOM 732 C C . GLU A 1 89 ? 6.907 2.582 -8.683 1.00 96.31 89 GLU A C 1
ATOM 734 O O . GLU A 1 89 ? 6.336 3.566 -8.203 1.00 96.31 89 GLU A O 1
ATOM 739 N N . SER A 1 90 ? 7.151 2.470 -9.992 1.00 94.44 90 SER A N 1
ATOM 740 C CA . SER A 1 90 ? 6.791 3.490 -10.981 1.00 94.44 90 SER A CA 1
ATOM 741 C C . SER A 1 90 ? 5.279 3.740 -11.025 1.00 94.44 90 SER A C 1
ATOM 743 O O . SER A 1 90 ? 4.833 4.891 -11.038 1.00 94.44 90 SER A O 1
ATOM 745 N N . LEU A 1 91 ? 4.459 2.685 -10.971 1.00 94.38 91 LEU A N 1
ATOM 746 C CA . LEU A 1 91 ? 3.002 2.810 -10.897 1.00 94.38 91 LEU A CA 1
ATOM 747 C C . LEU A 1 91 ? 2.585 3.622 -9.663 1.00 94.38 91 LEU A C 1
ATOM 749 O O . LEU A 1 91 ? 1.803 4.568 -9.785 1.00 94.38 91 LEU A O 1
ATOM 753 N N . MET A 1 92 ? 3.111 3.283 -8.485 1.00 95.19 92 MET A N 1
ATOM 754 C CA . MET A 1 92 ? 2.784 3.966 -7.229 1.00 95.19 92 MET A CA 1
ATOM 755 C C . MET A 1 92 ? 3.208 5.438 -7.259 1.00 95.19 92 MET A C 1
ATOM 757 O O . MET A 1 92 ? 2.443 6.313 -6.844 1.00 95.19 92 MET A O 1
ATOM 761 N N . GLN A 1 93 ? 4.387 5.735 -7.808 1.00 94.56 93 GLN A N 1
ATOM 762 C CA . GLN A 1 93 ? 4.883 7.103 -7.955 1.00 94.56 93 GLN A CA 1
ATOM 763 C C . GLN A 1 93 ? 4.001 7.947 -8.882 1.00 94.56 93 GLN A C 1
ATOM 765 O O . GLN A 1 93 ? 3.657 9.074 -8.525 1.00 94.56 93 GLN A O 1
ATOM 770 N N . ASN A 1 94 ? 3.581 7.382 -10.016 1.00 92.25 94 ASN A N 1
ATOM 771 C CA . ASN A 1 94 ? 2.890 8.107 -11.083 1.00 92.25 94 ASN A CA 1
ATOM 772 C C . ASN A 1 94 ? 1.362 8.150 -10.945 1.00 92.25 94 ASN A C 1
ATOM 774 O O . ASN A 1 94 ? 0.702 8.845 -11.717 1.00 92.25 94 ASN A O 1
ATOM 778 N N . THR A 1 95 ? 0.773 7.414 -9.997 1.00 93.06 95 THR A N 1
ATOM 779 C CA . THR A 1 95 ? -0.695 7.330 -9.872 1.00 93.06 95 THR A CA 1
ATOM 780 C C . THR A 1 95 ? -1.230 7.634 -8.478 1.00 93.06 95 THR A C 1
ATOM 782 O O . THR A 1 95 ? -2.328 8.181 -8.357 1.00 93.06 95 THR A O 1
ATOM 785 N N . VAL A 1 96 ? -0.481 7.330 -7.416 1.00 95.38 96 VAL A N 1
ATOM 786 C CA . VAL A 1 96 ? -0.951 7.515 -6.039 1.00 95.38 96 VAL A CA 1
ATOM 787 C C . VAL A 1 96 ? -0.464 8.859 -5.513 1.00 95.38 96 VAL A C 1
ATOM 789 O O . VAL A 1 96 ? 0.738 9.062 -5.348 1.00 95.38 96 VAL A O 1
ATOM 792 N N . LEU A 1 97 ? -1.412 9.765 -5.236 1.00 96.62 97 LEU A N 1
ATOM 793 C CA . LEU A 1 97 ? -1.181 11.080 -4.619 1.00 96.62 97 LEU A CA 1
ATOM 794 C C . LEU A 1 97 ? 0.042 11.810 -5.207 1.00 96.62 97 LEU A C 1
ATOM 796 O O . LEU A 1 97 ? 0.941 12.217 -4.480 1.00 96.62 97 LEU A O 1
ATOM 800 N N . ILE A 1 98 ? 0.070 11.972 -6.534 1.00 96.50 98 ILE A N 1
ATOM 801 C CA . ILE A 1 98 ? 1.219 12.500 -7.301 1.00 96.50 98 ILE A CA 1
ATOM 802 C C . ILE A 1 98 ? 1.683 13.909 -6.897 1.00 96.50 98 ILE A C 1
ATOM 804 O O . ILE A 1 98 ? 2.768 14.332 -7.270 1.00 96.50 98 ILE A O 1
ATOM 808 N N . HIS A 1 99 ? 0.857 14.644 -6.151 1.00 97.19 99 HIS A N 1
ATOM 809 C CA . HIS A 1 99 ? 1.199 15.958 -5.608 1.00 97.19 99 HIS A CA 1
ATOM 810 C C . HIS A 1 99 ? 2.144 15.877 -4.397 1.00 97.19 99 HIS A C 1
ATOM 812 O O . HIS A 1 99 ? 2.657 16.905 -3.967 1.00 97.19 99 HIS A O 1
ATOM 818 N N . LEU A 1 100 ? 2.354 14.683 -3.835 1.00 97.88 100 LEU A N 1
ATOM 819 C CA . LEU A 1 100 ? 3.287 14.423 -2.743 1.00 97.88 100 LEU A CA 1
ATOM 820 C C . LEU A 1 100 ? 4.524 13.709 -3.288 1.00 97.88 100 LEU A C 1
ATOM 822 O O . LEU A 1 100 ? 4.403 12.724 -4.018 1.00 97.88 100 LEU A O 1
ATOM 826 N N . THR A 1 101 ? 5.705 14.180 -2.895 1.00 94.88 101 THR A N 1
ATOM 827 C CA . THR A 1 101 ? 6.984 13.601 -3.330 1.00 94.88 101 THR A CA 1
ATOM 828 C C . THR A 1 101 ? 7.335 12.351 -2.526 1.00 94.88 101 THR A C 1
ATOM 830 O O . THR A 1 101 ? 7.652 11.312 -3.098 1.00 94.88 101 THR A O 1
ATOM 833 N N . GLU A 1 102 ? 7.231 12.424 -1.198 1.00 97.38 102 GLU A N 1
ATOM 834 C CA . GLU A 1 102 ? 7.673 11.359 -0.297 1.00 97.38 102 GLU A CA 1
ATOM 835 C C . GLU A 1 102 ? 6.581 10.305 -0.071 1.00 97.38 102 GLU A C 1
ATOM 837 O O . GLU A 1 102 ? 5.442 10.621 0.291 1.00 97.38 102 GLU A O 1
ATOM 842 N N . ASN A 1 103 ? 6.936 9.020 -0.183 1.00 97.75 103 ASN A N 1
ATOM 843 C CA . ASN A 1 103 ? 6.005 7.916 0.086 1.00 97.75 103 ASN A CA 1
ATOM 844 C C . ASN A 1 103 ? 5.450 7.945 1.517 1.00 97.75 103 ASN A C 1
ATOM 846 O O . ASN A 1 103 ? 4.316 7.528 1.753 1.00 97.75 103 ASN A O 1
ATOM 850 N N . LYS A 1 104 ? 6.225 8.474 2.470 1.00 98.12 104 LYS A N 1
ATOM 851 C CA . LYS A 1 104 ? 5.791 8.646 3.859 1.00 98.12 104 LYS A CA 1
ATOM 852 C C . LYS A 1 104 ? 4.633 9.636 3.986 1.00 98.12 104 LYS A C 1
ATOM 854 O O . LYS A 1 104 ? 3.708 9.394 4.761 1.00 98.12 104 LYS A O 1
ATOM 859 N N . ASP A 1 105 ? 4.648 10.709 3.205 1.00 98.44 105 ASP A N 1
ATOM 860 C CA . ASP A 1 105 ? 3.569 11.695 3.210 1.00 98.44 105 ASP A CA 1
ATOM 861 C C . ASP A 1 105 ? 2.325 11.127 2.531 1.00 98.44 105 ASP A C 1
ATOM 863 O O . ASP A 1 105 ? 1.220 11.251 3.062 1.00 98.44 105 ASP A O 1
ATOM 867 N N . LYS A 1 106 ? 2.503 10.398 1.418 1.00 98.56 106 LYS A N 1
ATOM 868 C CA . LYS A 1 106 ? 1.418 9.648 0.763 1.00 98.56 106 LYS A CA 1
ATOM 869 C C . LYS A 1 106 ? 0.752 8.669 1.727 1.00 98.56 106 LYS A C 1
ATOM 871 O O . LYS A 1 106 ? -0.473 8.621 1.806 1.00 98.56 106 LYS A O 1
ATOM 876 N N . PHE A 1 107 ? 1.553 7.926 2.488 1.00 98.62 107 PHE A N 1
ATOM 877 C CA . PHE A 1 107 ? 1.074 6.968 3.479 1.00 98.62 107 PHE A CA 1
ATOM 878 C C . PHE A 1 107 ? 0.197 7.643 4.540 1.00 98.62 107 PHE A C 1
ATOM 880 O O . PHE A 1 107 ? -0.948 7.239 4.749 1.00 98.62 107 PHE A O 1
ATOM 887 N N . HIS A 1 108 ? 0.692 8.705 5.183 1.00 98.38 108 HIS A N 1
ATOM 888 C CA . HIS A 1 108 ? -0.075 9.408 6.214 1.00 98.38 108 HIS A CA 1
ATOM 889 C C . HIS A 1 108 ? -1.327 10.086 5.656 1.00 98.38 108 HIS A C 1
ATOM 891 O O . HIS A 1 108 ? -2.367 10.080 6.317 1.00 98.38 108 HIS A O 1
ATOM 897 N N . MET A 1 109 ? -1.254 10.627 4.439 1.00 98.44 109 MET A N 1
ATOM 898 C CA . MET A 1 109 ? -2.405 11.228 3.773 1.00 98.44 109 MET A CA 1
ATOM 899 C C . MET A 1 109 ? -3.500 10.192 3.509 1.00 98.44 109 MET A C 1
ATOM 901 O O . MET A 1 109 ? -4.667 10.459 3.783 1.00 98.44 109 MET A O 1
ATOM 905 N N . ILE A 1 110 ? -3.152 8.980 3.064 1.00 98.25 110 ILE A N 1
ATOM 906 C CA . ILE A 1 110 ? -4.142 7.907 2.888 1.00 98.25 110 ILE A CA 1
ATOM 907 C C . ILE A 1 110 ? -4.741 7.487 4.234 1.00 98.25 110 ILE A C 1
ATOM 909 O O . ILE A 1 110 ? -5.960 7.373 4.330 1.00 98.25 110 ILE A O 1
ATOM 913 N N . CYS A 1 111 ? -3.932 7.332 5.288 1.00 98.31 111 CYS A N 1
ATOM 914 C CA . CYS A 1 111 ? -4.448 7.065 6.637 1.00 98.31 111 CYS A CA 1
ATOM 915 C C . CYS A 1 111 ? -5.457 8.139 7.087 1.00 98.31 111 CYS A C 1
ATOM 917 O O . CYS A 1 111 ? -6.487 7.811 7.672 1.00 98.31 111 CYS A O 1
ATOM 919 N N . LEU A 1 112 ? -5.199 9.417 6.787 1.00 98.25 112 LEU A N 1
ATOM 920 C CA . LEU A 1 112 ? -6.133 10.513 7.061 1.00 98.25 112 LEU A CA 1
ATOM 921 C C . LEU A 1 112 ? -7.415 10.411 6.218 1.00 98.25 112 LEU A C 1
ATOM 923 O O . LEU A 1 112 ? -8.511 10.606 6.741 1.00 98.25 112 LEU A O 1
ATOM 927 N N . MET A 1 113 ? -7.295 10.086 4.928 1.00 98.00 113 MET A N 1
ATOM 928 C CA . MET A 1 113 ? -8.442 9.904 4.033 1.00 98.00 113 MET A CA 1
ATOM 929 C C . MET A 1 113 ? -9.342 8.746 4.477 1.00 98.00 113 MET A C 1
ATOM 931 O O . MET A 1 113 ? -10.560 8.890 4.420 1.00 98.00 113 MET A O 1
ATOM 935 N N . ILE A 1 114 ? -8.764 7.636 4.953 1.00 97.25 114 ILE A N 1
ATOM 936 C CA . ILE A 1 114 ? -9.514 6.500 5.509 1.00 97.25 114 ILE A CA 1
ATOM 937 C C . ILE A 1 114 ? -10.333 6.958 6.718 1.00 97.25 114 ILE A C 1
ATOM 939 O O . ILE A 1 114 ? -11.542 6.756 6.729 1.00 97.25 114 ILE A O 1
ATOM 943 N N . LYS A 1 115 ? -9.716 7.647 7.689 1.00 96.00 115 LYS A N 1
ATOM 944 C CA . LYS A 1 115 ? -10.429 8.172 8.870 1.00 96.00 115 LYS A CA 1
ATOM 945 C C . LYS A 1 115 ? -11.603 9.061 8.473 1.00 96.00 115 LYS A C 1
ATOM 947 O O . LYS A 1 115 ? -12.718 8.863 8.941 1.00 96.00 115 LYS A O 1
ATOM 952 N N . LYS A 1 116 ? -11.362 10.007 7.559 1.00 96.25 116 LYS A N 1
ATOM 953 C CA . LYS A 1 116 ? -12.395 10.931 7.079 1.00 96.25 116 LYS A CA 1
ATOM 954 C C . LYS A 1 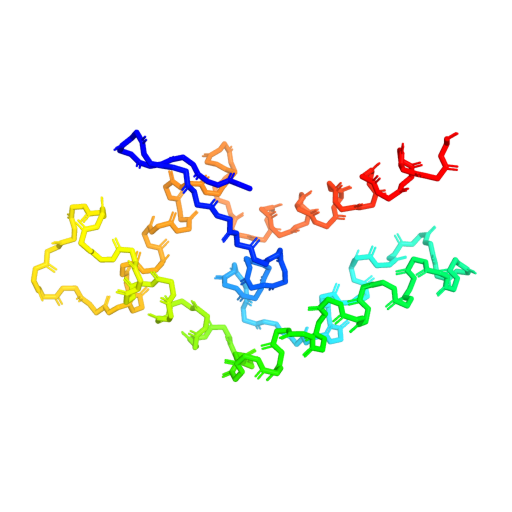116 ? -13.535 10.200 6.362 1.00 96.25 116 LYS A C 1
ATOM 956 O O . LYS A 1 116 ? -14.687 10.589 6.517 1.00 96.25 116 LYS A O 1
ATOM 961 N N . LEU A 1 117 ? -13.220 9.160 5.587 1.00 95.81 117 LEU A N 1
ATOM 962 C CA . LEU A 1 117 ? -14.221 8.324 4.925 1.00 95.81 117 LEU A CA 1
ATOM 963 C C . LEU A 1 117 ? -15.095 7.586 5.943 1.00 95.81 117 LEU A C 1
ATOM 965 O O . LEU A 1 117 ? -16.308 7.574 5.782 1.00 95.81 117 LEU A O 1
ATOM 969 N N . PHE A 1 118 ? -14.493 6.997 6.979 1.00 93.25 118 PHE A N 1
ATOM 970 C CA . PHE A 1 118 ? -15.247 6.296 8.017 1.00 93.25 118 PHE A CA 1
ATOM 971 C C . PHE A 1 118 ? -16.172 7.229 8.788 1.00 93.25 118 PHE A C 1
ATOM 973 O O . PHE A 1 118 ? -17.342 6.900 8.943 1.00 93.25 118 PHE A O 1
ATOM 980 N N . GLN A 1 119 ? -15.687 8.406 9.188 1.00 92.69 119 GLN A N 1
ATOM 981 C CA . GLN A 1 119 ? -16.534 9.408 9.837 1.00 92.69 119 GLN A CA 1
ATOM 982 C C . GLN A 1 119 ? -17.718 9.804 8.948 1.00 92.69 119 GLN A C 1
ATOM 984 O O . GLN A 1 119 ? -18.856 9.754 9.389 1.00 92.69 119 GLN A O 1
ATOM 989 N N . ALA A 1 120 ? -17.464 10.101 7.670 1.00 94.44 120 ALA A N 1
ATOM 990 C CA . ALA A 1 120 ? -18.516 10.491 6.731 1.00 94.44 120 ALA A CA 1
ATOM 991 C C . ALA A 1 120 ? -19.526 9.373 6.407 1.00 94.44 120 ALA A C 1
ATOM 993 O O . ALA A 1 120 ? -20.566 9.659 5.825 1.00 94.44 120 ALA A O 1
ATOM 994 N N . ALA A 1 121 ? -19.207 8.110 6.706 1.00 91.31 121 ALA A N 1
ATOM 995 C CA . ALA A 1 121 ? -20.100 6.969 6.500 1.00 91.31 121 ALA A CA 1
ATOM 996 C C . ALA A 1 121 ? -20.911 6.596 7.755 1.00 91.31 121 ALA A C 1
ATOM 998 O O . ALA A 1 121 ? -21.819 5.772 7.658 1.00 91.31 121 ALA A O 1
ATOM 999 N N . GLN A 1 122 ? -20.542 7.135 8.921 1.00 81.88 122 GLN A N 1
ATOM 1000 C CA . GLN A 1 122 ? -21.262 6.953 10.185 1.00 81.88 122 GLN A CA 1
ATOM 1001 C C . GLN A 1 122 ? -22.346 8.023 10.408 1.00 81.88 122 GLN A C 1
ATOM 1003 O O . GLN A 1 122 ? -23.217 7.809 11.252 1.00 81.88 122 GLN A O 1
ATOM 1008 N N . ASP A 1 123 ? -22.282 9.131 9.662 1.00 55.09 123 ASP A N 1
ATOM 1009 C CA . ASP A 1 123 ? -23.314 10.177 9.584 1.00 55.09 123 ASP A CA 1
ATOM 1010 C C . ASP A 1 123 ? -24.525 9.730 8.739 1.00 55.09 123 ASP A C 1
ATOM 1012 O O . ASP A 1 123 ? -25.672 10.043 9.141 1.00 55.09 123 ASP A O 1
#

Radius of gyration: 14.91 Å; chains: 1; bounding box: 37×30×42 Å

Sequence (123 aa):
MLSHGKNMSYLPVMMVLKALLPVTDLYIYQNCIRGFEEDLYYCGCVQTMLRELHDEGLHTHEECLEFLGRVFRKRVYAMEWETDRQVGESLMQNTVLIHLTENKDKFHMICLMIKKLFQAAQD

Foldseek 3Di:
DWAAPNDDDDDLVVLLLQLLDFDALVVLLCLLCVPPVVVVVSSVVSVVSNVVCVVVVQGHNQSSQLVQLVVCVVRDPDDPPDHSNNSSNVCSCVIQPVVDDHSVVSNSVSSVVSNVVVVVVVD

Secondary structure (DSSP, 8-state):
-EEETTEEE---HHHHHHHHS---HHHHHHHHHTT-TT-HHHHHHHHHHHHHHHHTT--SHHHHHHHHHHHHTTTTT--TTS-HHHHHHHHHHHHSSTT--SHHHHHHHHHHHHHHHHHHHH-

InterPro domains:
  IPR007642 RNA polymerase Rpb2, domain 2 [PF04561] (3-122)
  IPR037034 RNA polymerase Rpb2, domain 2 superfamily [G3DSA:3.90.1110.10] (1-123)

pLDDT: mean 94.54, std 6.23, range [55.09, 98.62]